Protein AF-A0A7X9IRK1-F1 (afdb_monomer)

Mean predicted aligned error: 5.25 Å

pLDDT: mean 92.17, std 10.32, range [41.84, 98.56]

Radius of gyration: 19.78 Å; Cα contacts (8 Å, |Δi|>4): 136; chains: 1; bounding box: 53×34×51 Å

Sequence (124 aa):
MENFDFDFSIKNLGKPIYFSPIKNINFIKDSEKIFYNINYDDVKKAISNDDEKSLIILEKAGPRENIFFDPEKTTAGIVTCGGLCPGLNNVIRSLVLQLLYQYGVKKIIGFRYGYRGIDISNKI

Solvent-accessible surface area (backbone atoms only — not comparable to full-atom values): 7946 Å² total; per-residue (Å²): 129,87,82,78,83,79,86,69,80,81,89,74,98,66,82,52,79,33,73,45,74,66,74,100,71,83,62,49,53,86,85,43,62,41,65,71,69,75,53,63,67,61,50,49,48,29,61,76,67,74,36,62,85,78,55,56,63,38,70,55,87,68,55,44,60,49,31,71,67,56,37,79,80,39,69,50,78,45,70,59,69,86,79,91,58,93,60,55,67,55,54,52,50,52,52,51,49,44,39,38,73,47,47,50,32,79,44,76,46,78,37,54,80,18,72,57,46,69,41,85,86,55,89,124

Structure (mmCIF, N/CA/C/O backbone):
data_AF-A0A7X9IRK1-F1
#
_entry.id   AF-A0A7X9IRK1-F1
#
loop_
_atom_site.group_PDB
_atom_site.id
_atom_site.type_symbol
_atom_site.label_atom_id
_atom_site.label_alt_id
_atom_site.label_comp_id
_atom_site.label_asym_id
_atom_site.label_entity_id
_atom_site.label_seq_id
_atom_site.pdbx_PDB_ins_code
_atom_site.Cartn_x
_atom_site.Cartn_y
_atom_site.Cartn_z
_atom_site.occupancy
_atom_site.B_iso_or_equiv
_atom_site.auth_seq_id
_atom_site.auth_comp_id
_atom_site.auth_asym_id
_atom_site.auth_atom_id
_atom_site.pdbx_PDB_model_num
ATOM 1 N N . MET A 1 1 ? 1.170 2.153 -36.727 1.00 45.00 1 MET A N 1
ATOM 2 C CA . MET A 1 1 ? 0.552 1.761 -35.445 1.00 45.00 1 MET A CA 1
ATOM 3 C C . MET A 1 1 ? 0.346 3.041 -34.670 1.00 45.00 1 MET A C 1
ATOM 5 O O . MET A 1 1 ? 1.292 3.811 -34.584 1.00 45.00 1 MET A O 1
ATOM 9 N N . GLU A 1 2 ? -0.880 3.329 -34.243 1.00 41.84 2 GLU A N 1
ATOM 10 C CA . GLU A 1 2 ? -1.160 4.500 -33.408 1.00 41.84 2 GLU A CA 1
ATOM 11 C C . GLU A 1 2 ? -0.313 4.408 -32.132 1.00 41.84 2 GLU A C 1
ATOM 13 O O . GLU A 1 2 ? -0.349 3.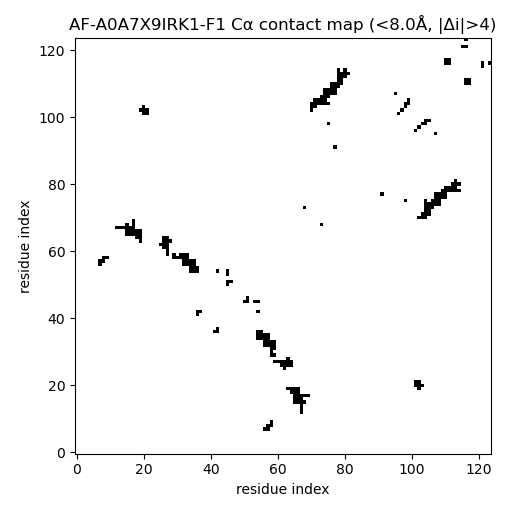394 -31.434 1.00 41.84 2 GLU A O 1
ATOM 18 N N . ASN A 1 3 ? 0.493 5.440 -31.871 1.00 46.75 3 ASN A N 1
ATOM 19 C CA . ASN A 1 3 ? 1.231 5.580 -30.621 1.00 46.75 3 ASN A CA 1
ATOM 20 C C . ASN A 1 3 ? 0.212 5.883 -29.521 1.00 46.75 3 ASN A C 1
ATOM 22 O O . ASN A 1 3 ? -0.148 7.039 -29.308 1.00 46.75 3 ASN A O 1
ATOM 26 N N . PHE A 1 4 ? -0.293 4.843 -28.860 1.00 57.50 4 PHE A N 1
ATOM 27 C CA . PHE A 1 4 ? -1.027 5.014 -27.614 1.00 57.50 4 PHE A CA 1
ATOM 28 C C . PHE A 1 4 ? -0.038 5.489 -26.551 1.00 57.50 4 PHE A C 1
ATOM 30 O O . PHE A 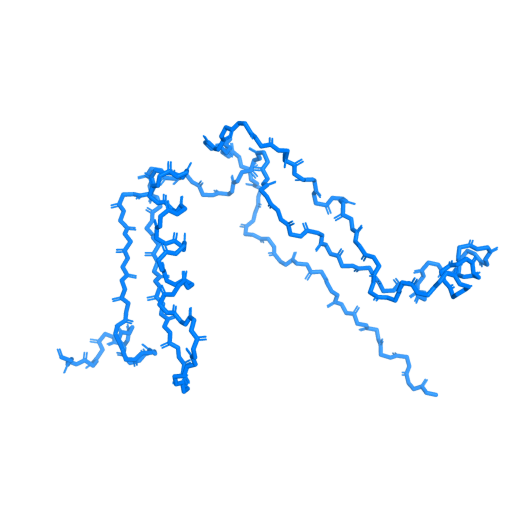1 4 ? 0.846 4.741 -26.134 1.00 57.50 4 PHE A O 1
ATOM 37 N N . ASP A 1 5 ? -0.172 6.751 -26.156 1.00 75.94 5 ASP A N 1
ATOM 38 C CA . ASP A 1 5 ? 0.564 7.325 -25.036 1.00 75.94 5 ASP A CA 1
ATOM 39 C C . ASP A 1 5 ? -0.098 6.827 -23.743 1.00 75.94 5 ASP A C 1
ATOM 41 O O . ASP A 1 5 ? -1.190 7.263 -23.369 1.00 75.94 5 ASP A O 1
ATOM 45 N N . PHE A 1 6 ? 0.491 5.802 -23.127 1.00 80.75 6 PHE A N 1
ATOM 46 C CA . PHE A 1 6 ? -0.050 5.195 -21.915 1.00 80.75 6 PHE A CA 1
ATOM 47 C C . PHE A 1 6 ? 0.444 5.954 -20.679 1.00 80.75 6 PHE A C 1
ATOM 49 O O . PHE A 1 6 ? 1.630 5.926 -20.355 1.00 80.75 6 PHE A O 1
ATOM 56 N N . ASP A 1 7 ? -0.480 6.576 -19.945 1.00 87.25 7 ASP A N 1
ATOM 57 C CA . ASP A 1 7 ? -0.189 7.184 -18.645 1.00 87.25 7 ASP A CA 1
ATOM 58 C C . ASP A 1 7 ? -0.287 6.140 -17.521 1.00 87.25 7 ASP A C 1
ATOM 60 O O . ASP A 1 7 ? -1.372 5.675 -17.164 1.00 87.25 7 ASP A O 1
ATOM 64 N N . PHE A 1 8 ? 0.865 5.784 -16.952 1.00 90.81 8 PHE A N 1
ATOM 65 C CA . PHE A 1 8 ? 0.984 4.886 -15.798 1.00 90.81 8 PHE A CA 1
ATOM 66 C C . PHE A 1 8 ? 1.229 5.633 -14.476 1.00 90.81 8 PHE A C 1
ATOM 68 O O . PHE A 1 8 ? 1.647 5.022 -13.489 1.00 90.81 8 PHE A O 1
ATOM 75 N N . SER A 1 9 ? 1.006 6.950 -14.432 1.00 90.75 9 SER A N 1
ATOM 76 C CA . SER A 1 9 ? 1.176 7.734 -13.210 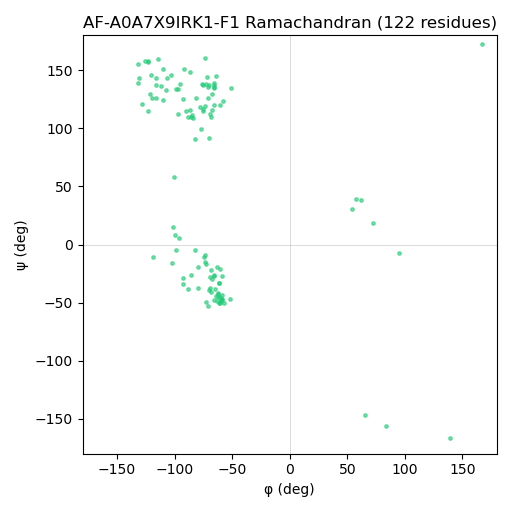1.00 90.75 9 SER A CA 1
ATOM 77 C C . SER A 1 9 ? 0.168 7.334 -12.124 1.00 90.75 9 SER A C 1
ATOM 79 O O . SER A 1 9 ? -1.021 7.114 -12.370 1.00 90.75 9 SER A O 1
ATOM 81 N N . ILE A 1 10 ? 0.647 7.237 -10.881 1.00 93.38 10 ILE A N 1
ATOM 82 C CA . ILE A 1 10 ? -0.192 6.923 -9.722 1.00 93.38 10 ILE A CA 1
ATOM 83 C C . ILE A 1 10 ? -0.661 8.228 -9.076 1.00 93.38 10 ILE A C 1
ATOM 85 O O . ILE A 1 10 ? 0.133 9.096 -8.709 1.00 93.38 10 ILE A O 1
ATOM 89 N N . LYS A 1 11 ? -1.981 8.370 -8.918 1.00 95.12 11 LYS A N 1
ATOM 90 C CA . LYS A 1 11 ? -2.575 9.518 -8.222 1.00 95.12 11 LYS A CA 1
ATOM 91 C C . LYS A 1 11 ? -2.307 9.430 -6.722 1.00 95.12 11 LYS A C 1
ATOM 93 O O . LYS A 1 11 ? -2.542 8.396 -6.103 1.00 95.12 11 LYS A O 1
ATOM 98 N N . ASN A 1 12 ? -1.912 10.555 -6.135 1.00 94.31 12 ASN A N 1
ATOM 99 C CA . ASN A 1 12 ? -1.679 10.697 -4.702 1.00 94.31 12 ASN A CA 1
ATOM 100 C C . ASN A 1 12 ? -2.753 11.579 -4.053 1.00 94.31 12 ASN A C 1
ATOM 102 O O . ASN A 1 12 ? -3.291 12.487 -4.684 1.00 94.31 12 ASN A O 1
ATOM 106 N N . LEU A 1 13 ? -3.043 11.333 -2.774 1.00 95.12 13 LEU A N 1
ATOM 107 C CA . LEU A 1 13 ? -4.040 12.092 -2.002 1.00 95.12 13 LEU A CA 1
ATOM 108 C C . LEU A 1 13 ? -3.499 13.419 -1.436 1.00 95.12 13 LEU A C 1
ATOM 110 O O . LEU A 1 13 ? -4.250 14.194 -0.850 1.00 95.12 13 LEU A O 1
ATOM 114 N N . GLY A 1 14 ? -2.202 13.681 -1.606 1.00 95.12 14 GLY A N 1
ATOM 115 C CA . GLY A 1 14 ? -1.508 14.866 -1.112 1.00 95.12 14 GLY A CA 1
ATOM 116 C C . GLY A 1 14 ? -0.132 14.515 -0.550 1.00 95.12 14 GLY A C 1
ATOM 117 O O . GLY A 1 14 ? 0.380 13.418 -0.768 1.00 95.12 14 GLY A O 1
ATOM 118 N N . LYS A 1 15 ? 0.478 15.456 0.177 1.00 95.56 15 LYS A N 1
ATOM 119 C CA . LYS A 1 15 ? 1.811 15.271 0.762 1.00 95.56 15 LYS A CA 1
ATOM 120 C C . LYS A 1 15 ? 1.757 14.271 1.932 1.00 95.56 15 LYS A C 1
ATOM 122 O O . LYS A 1 15 ? 0.989 14.510 2.865 1.00 95.56 15 LYS A O 1
ATOM 127 N N . PRO A 1 16 ? 2.571 13.200 1.938 1.00 96.62 16 PRO A N 1
ATOM 128 C CA . PRO A 1 16 ? 2.681 12.310 3.088 1.00 96.62 16 PRO A CA 1
ATOM 129 C C . PRO A 1 16 ? 3.480 12.996 4.203 1.00 96.62 16 PRO A C 1
ATOM 131 O O . PRO A 1 16 ? 4.630 13.383 3.997 1.00 96.62 16 PRO A O 1
ATOM 134 N N . ILE A 1 17 ? 2.861 13.187 5.369 1.00 97.44 17 ILE A N 1
ATOM 135 C CA . ILE A 1 17 ? 3.455 13.931 6.497 1.00 97.44 17 ILE A CA 1
ATOM 136 C C . ILE A 1 17 ? 3.631 13.089 7.763 1.00 97.44 17 ILE A C 1
ATOM 138 O O . ILE A 1 17 ? 4.283 13.542 8.700 1.00 97.44 17 ILE A O 1
ATOM 142 N N . TYR A 1 18 ? 3.049 11.891 7.813 1.00 97.88 18 TYR A N 1
ATOM 143 C CA . TYR A 1 18 ? 3.152 11.006 8.969 1.00 97.88 18 TYR A CA 1
ATOM 144 C C . TYR A 1 18 ? 4.252 9.982 8.732 1.00 97.88 18 TYR A C 1
ATOM 146 O O . TYR A 1 18 ? 4.300 9.370 7.669 1.00 97.88 18 TYR A O 1
ATOM 154 N N . PHE A 1 19 ? 5.112 9.757 9.721 1.00 97.12 19 PHE A N 1
ATOM 155 C CA . PHE A 1 19 ? 6.099 8.686 9.638 1.00 97.12 19 PHE A CA 1
ATOM 156 C C . PHE A 1 19 ? 5.406 7.323 9.742 1.00 97.12 19 PHE A C 1
ATOM 158 O O . PHE A 1 19 ? 4.503 7.126 10.558 1.00 97.12 19 PHE A O 1
ATOM 165 N N . SER A 1 20 ? 5.826 6.376 8.912 1.00 97.31 20 SER A N 1
ATOM 166 C CA . SER A 1 20 ? 5.293 5.021 8.910 1.00 97.31 20 SER A CA 1
ATOM 167 C C . SER A 1 20 ? 5.675 4.287 10.201 1.00 97.31 20 SER A C 1
ATOM 169 O O . SER A 1 20 ? 6.852 4.241 10.553 1.00 97.31 20 SER A O 1
ATOM 171 N N . PRO A 1 21 ? 4.722 3.663 10.915 1.00 96.38 21 PRO A N 1
ATOM 172 C CA . PRO A 1 21 ? 5.011 2.951 12.163 1.00 96.38 21 PRO A CA 1
ATOM 173 C C . PRO A 1 21 ? 5.736 1.609 11.956 1.00 96.38 21 PRO A C 1
ATOM 175 O O . PRO A 1 21 ? 6.170 0.995 12.935 1.00 96.38 21 PRO A O 1
ATOM 178 N N . ILE A 1 22 ? 5.870 1.141 10.709 1.00 95.19 22 ILE A N 1
ATOM 179 C CA . ILE A 1 22 ? 6.515 -0.137 10.389 1.00 95.19 22 ILE A CA 1
ATOM 180 C C . ILE A 1 22 ? 8.001 -0.081 10.750 1.00 95.19 22 ILE A C 1
ATOM 182 O O . ILE A 1 22 ? 8.705 0.871 10.420 1.00 95.19 22 ILE A O 1
ATOM 186 N N . LYS A 1 23 ? 8.497 -1.144 11.386 1.00 91.94 23 LYS A N 1
ATOM 187 C CA . LYS A 1 23 ? 9.903 -1.292 11.784 1.00 91.94 23 LYS A CA 1
ATOM 188 C C . LYS A 1 23 ? 10.572 -2.439 11.033 1.00 91.94 23 LYS A C 1
ATOM 190 O O . LYS A 1 23 ? 9.900 -3.357 10.571 1.00 91.94 23 LYS A O 1
ATOM 195 N N . ASN A 1 24 ? 11.905 -2.411 10.987 1.00 91.94 24 ASN A N 1
ATOM 196 C CA . ASN A 1 24 ? 12.748 -3.487 10.448 1.00 91.94 24 ASN A CA 1
ATOM 197 C C . ASN A 1 24 ? 12.433 -3.851 8.985 1.00 91.94 24 ASN A C 1
ATOM 199 O O . ASN A 1 24 ? 12.440 -5.025 8.618 1.00 91.94 24 ASN A O 1
ATOM 203 N N . ILE A 1 25 ? 12.146 -2.846 8.153 1.00 94.06 25 ILE A N 1
ATOM 204 C CA . ILE A 1 25 ? 11.870 -3.022 6.726 1.00 94.06 25 ILE A CA 1
ATOM 205 C C . ILE A 1 25 ? 12.669 -2.026 5.886 1.00 94.06 25 ILE A C 1
ATOM 207 O O . ILE A 1 25 ? 13.019 -0.945 6.355 1.00 94.06 25 ILE A O 1
ATOM 211 N N . ASN A 1 26 ? 12.911 -2.378 4.625 1.00 95.69 26 ASN A N 1
ATOM 212 C CA . ASN A 1 26 ? 13.457 -1.457 3.638 1.00 95.69 26 ASN A CA 1
ATOM 213 C C . ASN A 1 26 ? 12.314 -0.644 3.025 1.00 95.69 26 ASN A C 1
ATOM 215 O O . ASN A 1 26 ? 11.470 -1.193 2.311 1.00 95.69 26 ASN A O 1
ATOM 219 N N . PHE A 1 27 ? 12.284 0.654 3.318 1.00 97.19 27 PHE A N 1
ATOM 220 C CA . PHE A 1 27 ? 11.366 1.583 2.669 1.00 97.19 27 PHE A CA 1
ATOM 221 C C . PHE A 1 27 ? 11.780 1.832 1.221 1.00 97.19 27 PHE A C 1
ATOM 223 O O . PHE A 1 27 ? 12.966 1.890 0.902 1.00 97.19 27 PHE A O 1
ATOM 230 N N . ILE A 1 28 ? 10.778 1.982 0.361 1.00 96.88 28 ILE A N 1
ATOM 231 C CA . ILE A 1 28 ? 10.942 2.232 -1.071 1.00 96.88 28 ILE A CA 1
ATOM 232 C C . ILE A 1 28 ? 10.588 3.692 -1.354 1.00 96.88 28 ILE A C 1
ATOM 234 O O . ILE A 1 28 ? 9.676 4.239 -0.730 1.00 96.88 28 ILE A O 1
ATOM 238 N N . LYS A 1 29 ? 11.307 4.330 -2.279 1.00 95.12 29 LYS A N 1
ATOM 239 C CA . LYS A 1 29 ? 11.003 5.695 -2.747 1.00 95.12 29 LYS A CA 1
ATOM 240 C C . LYS A 1 29 ? 10.082 5.660 -3.965 1.00 95.12 29 LYS A C 1
ATOM 242 O O . LYS A 1 29 ? 10.201 4.761 -4.788 1.00 95.12 29 LYS A O 1
ATOM 247 N N . ASP A 1 30 ? 9.266 6.693 -4.158 1.00 91.69 30 ASP A N 1
ATOM 248 C CA . ASP A 1 30 ? 8.406 6.826 -5.354 1.00 91.69 30 ASP A CA 1
ATOM 249 C C . ASP A 1 30 ? 9.223 6.955 -6.657 1.00 91.69 30 ASP A C 1
ATOM 251 O O . ASP A 1 30 ? 8.740 6.691 -7.754 1.00 91.69 30 ASP A O 1
ATOM 255 N N . SER A 1 31 ? 10.503 7.329 -6.546 1.00 92.44 31 SER A N 1
ATOM 256 C CA . SER A 1 31 ? 11.448 7.335 -7.665 1.00 92.44 31 SER A CA 1
ATOM 257 C C . SER A 1 31 ? 11.914 5.936 -8.085 1.00 92.44 31 SER A C 1
ATOM 259 O O . SER A 1 31 ? 12.517 5.801 -9.147 1.00 92.44 31 SER A O 1
ATOM 261 N N . GLU A 1 32 ? 11.705 4.902 -7.263 1.00 96.19 32 GLU A N 1
ATOM 262 C CA . GLU A 1 32 ? 12.031 3.527 -7.639 1.00 96.19 32 GLU A CA 1
ATOM 263 C C . GLU A 1 32 ? 10.989 2.991 -8.618 1.00 96.19 32 GLU A C 1
ATOM 265 O O . GLU A 1 32 ? 9.811 2.823 -8.295 1.00 96.19 32 GLU A O 1
ATOM 270 N N . LYS A 1 33 ? 11.454 2.682 -9.825 1.00 93.69 33 LYS A N 1
ATOM 271 C CA . LYS A 1 33 ? 10.626 2.191 -10.920 1.00 93.69 33 LYS A CA 1
ATOM 272 C C . LYS A 1 33 ? 11.138 0.847 -11.420 1.00 93.69 33 LYS A C 1
ATOM 274 O O . LYS A 1 33 ? 12.306 0.507 -11.237 1.00 93.69 33 LYS A O 1
ATOM 279 N N . ILE A 1 34 ? 10.250 0.090 -12.047 1.00 94.81 34 ILE A N 1
ATOM 280 C CA . ILE A 1 34 ? 10.552 -1.178 -12.712 1.00 94.81 34 ILE A CA 1
ATOM 281 C C . ILE A 1 34 ? 10.178 -1.085 -14.188 1.00 94.81 34 ILE A C 1
ATOM 283 O O . ILE A 1 34 ? 9.205 -0.423 -14.543 1.00 94.81 34 ILE A O 1
ATOM 287 N N . PHE A 1 35 ? 10.938 -1.757 -15.048 1.00 93.69 35 PHE A N 1
ATOM 288 C CA . PHE A 1 35 ? 10.588 -1.872 -16.461 1.00 93.69 35 PHE A CA 1
ATOM 289 C C . PHE A 1 35 ? 9.447 -2.871 -16.648 1.00 93.69 35 PHE A C 1
ATOM 291 O O . PHE A 1 35 ? 9.460 -3.952 -16.059 1.00 93.69 35 PHE A O 1
ATOM 298 N N . TYR A 1 36 ? 8.481 -2.519 -17.494 1.00 91.94 36 TY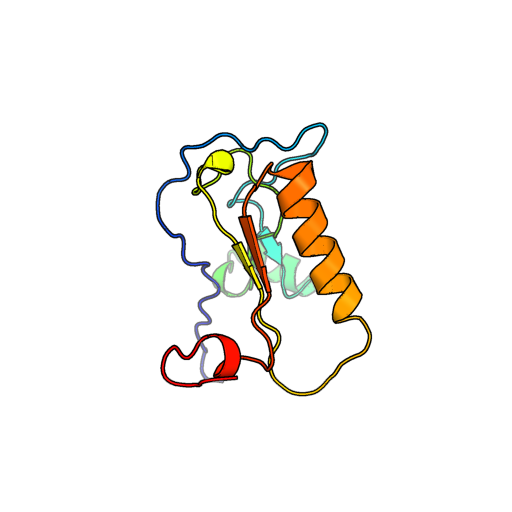R A N 1
ATOM 299 C CA . TYR A 1 36 ? 7.441 -3.444 -17.934 1.00 91.94 36 TYR A CA 1
ATOM 300 C C . TYR A 1 36 ? 8.004 -4.481 -18.918 1.00 91.94 36 TYR A C 1
ATOM 302 O O . TYR A 1 36 ? 7.820 -5.681 -18.724 1.00 91.94 36 TYR A O 1
ATOM 310 N N . ASN A 1 37 ? 8.737 -4.028 -19.944 1.00 90.69 37 ASN A N 1
ATOM 311 C CA . ASN A 1 37 ? 9.504 -4.916 -20.817 1.00 90.69 37 ASN A CA 1
ATOM 312 C C . ASN A 1 37 ? 10.913 -5.101 -20.241 1.00 90.69 37 ASN A C 1
ATOM 314 O O . ASN A 1 37 ? 11.689 -4.153 -20.179 1.00 90.69 37 ASN A O 1
ATOM 318 N N . ILE A 1 38 ? 11.236 -6.327 -19.833 1.00 93.06 38 ILE A N 1
ATOM 319 C CA . ILE A 1 38 ? 12.537 -6.689 -19.255 1.00 93.06 38 ILE A CA 1
ATOM 320 C C . ILE A 1 38 ? 13.483 -7.349 -20.268 1.00 93.06 38 ILE A C 1
ATOM 322 O O . ILE A 1 38 ? 14.534 -7.861 -19.879 1.00 93.06 38 ILE A O 1
ATOM 326 N N . ASN A 1 39 ? 13.122 -7.378 -21.557 1.00 95.75 39 ASN A N 1
ATOM 327 C CA . ASN A 1 39 ? 14.010 -7.877 -22.598 1.00 95.75 39 ASN A CA 1
ATOM 328 C C . ASN A 1 39 ? 15.290 -7.029 -22.636 1.00 95.75 39 ASN A C 1
ATOM 330 O O . ASN A 1 39 ? 15.250 -5.819 -22.857 1.00 95.75 39 ASN A O 1
ATOM 334 N N . TYR A 1 40 ? 16.428 -7.686 -22.415 1.00 93.75 40 TYR A N 1
ATOM 335 C CA . TYR A 1 40 ? 17.720 -7.021 -22.297 1.00 93.75 40 TYR A CA 1
ATOM 336 C C . TYR A 1 40 ? 18.087 -6.214 -23.548 1.00 93.75 40 TYR A C 1
ATOM 338 O O . TYR A 1 40 ? 18.552 -5.083 -23.422 1.00 93.75 40 TYR A O 1
ATOM 346 N N . ASP A 1 41 ? 17.865 -6.769 -24.741 1.00 94.56 41 ASP A N 1
ATOM 347 C CA . ASP A 1 41 ? 18.247 -6.117 -25.993 1.00 94.56 41 ASP A CA 1
ATOM 348 C C . ASP A 1 41 ? 17.374 -4.897 -26.279 1.00 94.56 41 ASP A C 1
ATOM 350 O O . ASP A 1 41 ? 17.893 -3.875 -26.725 1.00 94.56 41 ASP A O 1
ATOM 354 N N . ASP A 1 42 ? 16.074 -4.971 -25.994 1.00 91.44 42 ASP A N 1
ATOM 355 C CA . ASP A 1 42 ? 15.152 -3.846 -26.182 1.00 91.44 42 ASP A CA 1
ATOM 356 C C . ASP A 1 42 ? 15.485 -2.695 -25.230 1.00 91.44 42 ASP A C 1
ATOM 358 O O . ASP A 1 42 ? 15.645 -1.553 -25.665 1.00 91.44 42 ASP A O 1
ATOM 362 N N . VAL A 1 43 ? 15.679 -3.003 -23.942 1.00 93.31 43 VAL A N 1
ATOM 363 C CA . VAL A 1 43 ? 16.054 -2.004 -22.933 1.00 93.31 43 VAL A CA 1
ATOM 364 C C . VAL A 1 43 ? 17.405 -1.380 -23.273 1.00 93.31 43 VAL A C 1
ATOM 366 O O . VAL A 1 43 ? 17.556 -0.159 -23.248 1.00 93.31 43 VAL A O 1
ATOM 369 N N . LYS A 1 44 ? 18.390 -2.199 -23.655 1.00 94.50 44 LYS A N 1
ATOM 370 C CA . LYS A 1 44 ? 19.715 -1.716 -24.044 1.00 94.50 44 LYS A CA 1
ATOM 371 C C . LYS A 1 44 ? 19.655 -0.812 -25.271 1.00 94.50 44 LYS A C 1
ATOM 373 O O . LYS A 1 44 ? 20.339 0.209 -25.281 1.00 94.50 44 LYS A O 1
ATOM 378 N N . LYS A 1 45 ? 18.863 -1.162 -26.291 1.00 94.12 45 LYS A N 1
ATOM 379 C CA . LYS A 1 45 ? 18.682 -0.339 -27.499 1.00 94.12 45 LYS A CA 1
ATOM 380 C C . LYS A 1 45 ? 18.047 1.005 -27.163 1.00 94.12 45 LYS A C 1
ATOM 382 O O . LYS A 1 45 ? 18.585 2.021 -27.581 1.00 94.12 45 LYS A O 1
ATOM 387 N N . ALA A 1 46 ? 16.965 1.013 -26.388 1.00 92.19 46 ALA A N 1
ATOM 388 C CA . ALA A 1 46 ? 16.285 2.241 -25.983 1.00 92.19 46 ALA A CA 1
ATOM 389 C C . ALA A 1 46 ? 17.218 3.193 -25.221 1.00 92.19 46 ALA A C 1
ATOM 391 O O . ALA A 1 46 ? 17.330 4.359 -25.580 1.00 92.19 46 ALA A O 1
ATOM 392 N N . ILE A 1 47 ? 17.968 2.673 -24.241 1.00 92.31 47 ILE A N 1
ATOM 393 C CA . ILE A 1 47 ? 18.949 3.462 -23.479 1.00 92.31 47 ILE A CA 1
ATOM 394 C C . ILE A 1 47 ? 20.075 3.964 -24.391 1.00 92.31 47 ILE A C 1
ATOM 396 O O . ILE A 1 47 ? 20.465 5.123 -24.313 1.00 92.31 47 ILE A O 1
ATOM 400 N N . SER A 1 48 ? 20.598 3.106 -25.275 1.00 94.62 48 SER A N 1
ATOM 401 C CA . SER A 1 48 ? 21.694 3.481 -26.186 1.00 94.62 48 SER A CA 1
ATOM 402 C C . SER A 1 48 ? 21.277 4.544 -27.205 1.00 94.62 48 SER A C 1
ATOM 404 O O . SER A 1 48 ? 22.126 5.294 -27.678 1.00 94.62 48 SER A O 1
ATOM 406 N N . ASN A 1 49 ? 19.987 4.600 -27.539 1.00 94.12 49 ASN A N 1
ATOM 407 C CA . ASN A 1 49 ? 19.416 5.541 -28.496 1.00 94.12 49 ASN A CA 1
ATOM 408 C C . ASN A 1 49 ? 18.805 6.792 -27.834 1.00 94.12 49 ASN A C 1
ATOM 410 O O . ASN A 1 49 ? 18.193 7.581 -28.548 1.00 94.12 49 ASN A O 1
ATOM 414 N N . ASP A 1 50 ? 18.941 6.967 -26.511 1.00 90.88 50 ASP A N 1
ATOM 415 C CA . ASP A 1 50 ? 18.291 8.042 -25.733 1.00 90.88 50 ASP A CA 1
ATOM 416 C C . ASP A 1 50 ? 16.758 8.101 -25.929 1.00 90.88 50 ASP A C 1
ATOM 418 O O . ASP A 1 50 ? 16.115 9.149 -25.877 1.00 90.88 50 ASP A O 1
ATOM 422 N N . ASP A 1 51 ? 16.149 6.940 -26.179 1.00 88.94 51 ASP A N 1
ATOM 423 C CA . ASP A 1 51 ? 14.718 6.790 -26.433 1.00 88.94 51 ASP A CA 1
ATOM 424 C C . ASP A 1 51 ? 13.997 6.298 -25.173 1.00 88.94 51 ASP A C 1
ATOM 426 O O . ASP A 1 51 ? 13.359 5.242 -25.153 1.00 88.94 51 ASP A O 1
ATOM 430 N N . GLU A 1 52 ? 14.107 7.059 -24.081 1.00 82.81 52 GLU A N 1
ATOM 431 C CA . GLU A 1 52 ? 13.444 6.725 -22.813 1.00 82.81 52 GLU A CA 1
ATOM 432 C C . GLU A 1 52 ? 11.919 6.627 -22.954 1.00 82.81 52 GLU A C 1
ATOM 434 O O . GLU A 1 52 ? 11.276 5.881 -22.220 1.00 82.81 52 GLU A O 1
ATOM 439 N N . LYS A 1 53 ? 11.326 7.338 -23.920 1.00 83.38 53 LYS A N 1
ATOM 440 C CA . LYS A 1 53 ? 9.877 7.314 -24.169 1.00 83.38 53 LYS A CA 1
ATOM 441 C C . LYS A 1 53 ? 9.384 5.950 -24.644 1.00 83.38 53 LYS A C 1
ATOM 443 O O . LYS A 1 53 ? 8.226 5.615 -24.415 1.00 83.38 53 LYS A O 1
ATOM 448 N N . SER A 1 54 ? 10.249 5.159 -25.277 1.00 84.81 54 SER A N 1
ATOM 449 C CA . SER A 1 54 ? 9.938 3.775 -25.644 1.00 84.81 54 SER A CA 1
ATOM 450 C C . SER A 1 54 ? 9.911 2.819 -24.440 1.00 84.81 54 SER A C 1
ATOM 452 O O . SER A 1 54 ? 9.356 1.720 -24.533 1.00 84.81 54 SER A O 1
ATOM 454 N N . LEU A 1 55 ? 10.480 3.221 -23.295 1.00 88.62 55 LEU A N 1
ATOM 455 C CA . LEU A 1 55 ? 10.532 2.410 -22.083 1.00 88.62 55 LEU A CA 1
ATOM 456 C C . LEU A 1 55 ? 9.285 2.634 -21.229 1.00 88.62 55 LEU A C 1
ATOM 458 O O . LEU A 1 55 ? 9.125 3.650 -20.556 1.00 88.62 55 LEU A O 1
ATOM 462 N N . ILE A 1 56 ? 8.430 1.616 -21.168 1.00 90.75 56 ILE A N 1
ATOM 463 C CA . ILE A 1 56 ? 7.334 1.592 -20.200 1.00 90.75 56 ILE A CA 1
ATOM 464 C C . ILE A 1 56 ? 7.909 1.263 -18.817 1.00 90.75 56 ILE A C 1
ATOM 466 O O . ILE A 1 56 ? 8.406 0.156 -18.579 1.00 90.75 56 ILE A O 1
ATOM 470 N N . ILE A 1 57 ? 7.810 2.226 -17.902 1.00 90.88 57 ILE A N 1
ATOM 471 C CA . ILE A 1 57 ? 8.246 2.119 -16.506 1.00 90.88 57 ILE A CA 1
ATOM 472 C C . ILE A 1 57 ? 7.054 2.239 -15.557 1.00 90.88 57 ILE A C 1
ATOM 474 O O . ILE A 1 57 ? 6.193 3.098 -15.726 1.00 90.88 57 ILE A O 1
ATOM 478 N N . LEU A 1 58 ? 7.023 1.388 -14.536 1.00 94.06 58 LEU A N 1
ATOM 479 C CA . LEU A 1 58 ? 5.967 1.337 -13.527 1.00 94.06 58 LEU A CA 1
ATOM 480 C C . LEU A 1 58 ? 6.547 1.685 -12.157 1.00 94.06 58 LEU A C 1
ATOM 482 O O . LEU A 1 58 ? 7.673 1.298 -11.839 1.00 94.06 58 LEU A O 1
ATOM 486 N N . GLU A 1 59 ? 5.785 2.397 -11.331 1.00 95.75 59 GLU A N 1
ATOM 487 C CA . GLU A 1 59 ? 6.190 2.665 -9.950 1.00 95.75 59 GLU A CA 1
ATOM 488 C C . GLU A 1 59 ? 6.236 1.361 -9.139 1.00 95.75 59 GLU A C 1
ATOM 490 O O . GLU A 1 59 ? 5.325 0.528 -9.191 1.00 95.75 59 GLU A O 1
ATOM 495 N N . LYS A 1 60 ? 7.307 1.172 -8.363 1.00 96.69 60 LYS A N 1
ATOM 496 C CA . LYS A 1 60 ? 7.480 -0.015 -7.528 1.00 96.69 60 LYS A CA 1
ATOM 497 C C . LYS A 1 60 ? 6.636 0.084 -6.254 1.00 96.69 60 LYS A C 1
ATOM 499 O O . LYS A 1 60 ? 6.863 0.941 -5.394 1.00 96.69 60 LYS A O 1
ATOM 504 N N . ALA A 1 61 ? 5.704 -0.850 -6.079 1.00 95.94 61 ALA A N 1
ATOM 505 C CA . ALA A 1 61 ? 4.933 -0.972 -4.844 1.00 95.94 61 ALA A CA 1
ATOM 506 C C . ALA A 1 61 ? 5.833 -1.328 -3.646 1.00 95.94 61 ALA A C 1
ATOM 508 O O . ALA A 1 61 ? 6.797 -2.084 -3.769 1.00 95.94 61 ALA A O 1
ATOM 509 N N . GLY A 1 62 ? 5.508 -0.797 -2.467 1.00 96.06 62 GLY A N 1
ATOM 510 C CA . GLY A 1 62 ? 6.254 -1.076 -1.244 1.00 96.06 62 GLY A CA 1
ATOM 511 C C . GLY A 1 62 ? 5.907 -0.137 -0.093 1.00 96.06 62 GLY A C 1
ATOM 512 O O . GLY A 1 62 ? 5.191 0.843 -0.295 1.00 96.06 62 GLY A O 1
ATOM 513 N N . PRO A 1 63 ? 6.415 -0.406 1.120 1.00 97.12 63 PRO A N 1
ATOM 514 C CA . PRO A 1 63 ? 6.230 0.498 2.244 1.00 97.12 63 PRO A CA 1
ATOM 515 C C . PRO A 1 63 ? 6.962 1.818 1.969 1.00 97.12 63 PRO A C 1
ATOM 517 O O . PRO A 1 63 ? 8.089 1.823 1.468 1.00 97.12 63 PRO A O 1
ATOM 520 N N . ARG A 1 64 ? 6.330 2.936 2.322 1.00 97.19 64 ARG A N 1
ATOM 521 C CA . ARG A 1 64 ? 6.934 4.273 2.287 1.00 97.19 64 ARG A CA 1
ATOM 522 C C . ARG A 1 64 ? 7.305 4.702 3.698 1.00 97.19 64 ARG A C 1
ATOM 524 O O . ARG A 1 64 ? 6.605 4.348 4.646 1.00 97.19 64 ARG A O 1
ATOM 531 N N . GLU A 1 65 ? 8.397 5.450 3.819 1.00 96.94 65 GLU A N 1
ATOM 532 C CA . GLU A 1 65 ? 8.846 6.009 5.101 1.00 96.94 65 GLU A CA 1
ATOM 533 C C . GLU A 1 65 ? 7.838 7.033 5.634 1.00 96.94 65 GLU A C 1
ATOM 535 O O . GLU A 1 65 ? 7.539 7.052 6.824 1.00 96.94 65 GLU A O 1
ATOM 540 N N . ASN A 1 66 ? 7.259 7.834 4.737 1.00 97.25 66 ASN A N 1
ATOM 541 C CA . ASN A 1 66 ? 6.197 8.779 5.051 1.00 97.25 66 ASN A CA 1
ATOM 542 C C . ASN A 1 66 ? 4.890 8.321 4.396 1.00 97.25 66 ASN A C 1
ATOM 544 O O . ASN A 1 66 ? 4.872 7.927 3.231 1.00 97.25 66 ASN A O 1
ATOM 548 N N . ILE A 1 67 ? 3.790 8.400 5.139 1.00 97.56 67 ILE A N 1
ATOM 549 C CA . ILE A 1 67 ? 2.439 8.029 4.724 1.00 97.56 67 ILE A CA 1
ATOM 550 C C . ILE A 1 67 ? 1.478 9.214 4.871 1.00 97.56 67 ILE A C 1
ATOM 552 O O . ILE A 1 67 ? 1.721 10.174 5.606 1.00 97.56 67 ILE A O 1
ATOM 556 N N . PHE A 1 68 ? 0.376 9.158 4.125 1.00 97.88 68 PHE A N 1
ATOM 557 C CA . PHE A 1 68 ? -0.616 10.232 4.086 1.00 97.88 68 PHE A CA 1
ATOM 558 C C . PHE A 1 68 ? -1.572 10.221 5.282 1.00 97.88 68 PHE A C 1
ATOM 560 O O . PHE A 1 68 ? -1.943 11.278 5.783 1.00 97.88 68 PHE A O 1
ATOM 567 N N . PHE A 1 69 ? -1.969 9.038 5.745 1.00 97.75 69 PHE A N 1
ATOM 568 C CA . PHE A 1 69 ? -2.938 8.904 6.824 1.00 97.75 69 PHE A CA 1
ATOM 569 C C . PHE A 1 69 ? -2.255 8.736 8.180 1.00 97.75 69 PHE A C 1
ATOM 571 O O . PHE A 1 69 ? -1.308 7.964 8.303 1.00 97.75 69 PHE A O 1
ATOM 578 N N . ASP A 1 70 ? -2.795 9.411 9.196 1.00 97.25 70 ASP A N 1
ATOM 579 C CA . ASP A 1 70 ? -2.493 9.155 10.606 1.00 97.25 70 ASP A CA 1
ATOM 580 C C . ASP A 1 70 ? -3.080 7.788 11.002 1.00 97.25 70 ASP A C 1
ATOM 582 O O . ASP A 1 70 ? -4.314 7.647 11.034 1.00 97.25 70 ASP A O 1
ATOM 586 N N . PRO A 1 71 ? -2.256 6.765 11.293 1.00 95.75 71 PRO A N 1
ATOM 587 C CA . PRO A 1 71 ? -2.769 5.421 11.523 1.00 95.75 71 PRO A CA 1
ATOM 588 C C . PRO A 1 71 ? -3.731 5.321 12.712 1.00 95.75 71 PRO A C 1
ATOM 590 O O . PRO A 1 71 ? -4.705 4.571 12.645 1.00 95.75 71 PRO A O 1
ATOM 593 N N . GLU A 1 72 ? -3.532 6.123 13.765 1.00 93.25 72 GLU A N 1
ATOM 594 C CA . GLU A 1 72 ? -4.379 6.082 14.963 1.00 93.25 72 GLU A CA 1
ATOM 595 C C . GLU A 1 72 ? -5.797 6.602 14.712 1.00 93.25 72 GLU A C 1
ATOM 597 O O . GLU A 1 72 ? -6.742 6.187 15.388 1.00 93.25 72 GLU A O 1
ATOM 602 N N . LYS A 1 73 ? -5.947 7.505 13.736 1.00 96.81 73 LYS A N 1
ATOM 603 C CA . LYS A 1 73 ? -7.227 8.117 13.344 1.00 96.81 73 LYS A CA 1
ATOM 604 C C . LYS A 1 73 ? -7.847 7.459 12.115 1.00 96.81 73 LYS A C 1
ATOM 606 O O . LYS A 1 73 ? -8.961 7.804 11.722 1.00 96.81 73 LYS A O 1
ATOM 611 N N . THR A 1 74 ? -7.140 6.519 11.499 1.00 97.94 74 THR A N 1
ATOM 612 C CA . THR A 1 74 ? -7.596 5.853 10.282 1.00 97.94 74 THR A CA 1
ATOM 613 C C . THR A 1 74 ? -8.672 4.821 10.600 1.00 97.94 74 THR A C 1
ATOM 615 O O . THR A 1 74 ? -8.578 4.057 11.559 1.00 97.94 74 THR A O 1
ATOM 618 N N . THR A 1 75 ? -9.705 4.773 9.759 1.00 98.38 75 THR A N 1
ATOM 619 C CA . THR A 1 75 ? -10.638 3.645 9.680 1.00 98.38 75 THR A CA 1
ATOM 620 C C . THR A 1 75 ? -10.512 3.020 8.300 1.00 98.38 75 THR A C 1
ATOM 622 O O . THR A 1 75 ? -10.661 3.717 7.300 1.00 98.38 75 THR A O 1
ATOM 625 N N . ALA A 1 76 ? -10.258 1.715 8.240 1.00 98.31 76 ALA A N 1
ATOM 626 C CA . ALA A 1 76 ? -10.169 0.987 6.978 1.00 98.31 76 ALA A CA 1
ATOM 627 C C . ALA A 1 76 ? -11.480 0.251 6.681 1.00 98.31 76 ALA A C 1
ATOM 629 O O . ALA A 1 76 ? -12.028 -0.424 7.549 1.00 98.31 76 ALA A O 1
ATOM 630 N N . GLY A 1 77 ? -11.973 0.359 5.450 1.00 97.94 77 GLY A N 1
ATOM 631 C CA . GLY A 1 77 ? -13.105 -0.417 4.947 1.00 97.94 77 GLY A CA 1
ATOM 632 C C . GLY A 1 77 ? -12.633 -1.470 3.948 1.00 97.94 77 GLY A C 1
ATOM 633 O O . GLY A 1 77 ? -11.854 -1.153 3.054 1.00 97.94 77 GLY A O 1
ATOM 634 N N . ILE A 1 78 ? -13.102 -2.709 4.082 1.00 98.12 78 ILE A N 1
ATOM 635 C CA . ILE A 1 78 ? -12.791 -3.816 3.173 1.00 98.12 78 ILE A CA 1
ATOM 636 C C . ILE A 1 78 ? -14.097 -4.320 2.569 1.00 98.12 78 ILE A C 1
ATOM 638 O O . ILE A 1 78 ? -15.028 -4.679 3.288 1.00 98.12 78 ILE A O 1
ATOM 642 N N . VAL A 1 79 ? -14.153 -4.369 1.242 1.00 97.19 79 VAL A N 1
ATOM 643 C CA . VAL A 1 79 ? -15.267 -4.928 0.475 1.00 97.19 79 VAL A CA 1
ATOM 644 C C . VAL A 1 79 ? -14.712 -5.887 -0.569 1.00 97.19 79 VAL A C 1
ATOM 646 O O . VAL A 1 79 ? -13.646 -5.654 -1.134 1.00 97.19 79 VAL A O 1
ATOM 649 N N . THR A 1 80 ? -15.427 -6.980 -0.816 1.00 96.81 80 THR A N 1
ATOM 650 C CA . THR A 1 80 ? -15.095 -7.935 -1.878 1.00 96.81 80 THR A CA 1
ATOM 651 C C . THR A 1 80 ? -16.270 -8.031 -2.837 1.00 96.81 80 THR A C 1
ATOM 653 O O . THR A 1 80 ? -17.415 -8.164 -2.406 1.00 96.81 80 THR A O 1
ATOM 656 N N . CYS A 1 81 ? -15.996 -7.897 -4.133 1.00 94.94 81 CYS A N 1
ATOM 657 C CA . CYS A 1 81 ? -17.008 -7.790 -5.182 1.00 94.94 81 CYS A CA 1
ATOM 658 C C . CYS A 1 81 ? -16.780 -8.851 -6.263 1.00 94.94 81 CYS A C 1
ATOM 660 O O . CYS A 1 81 ? -15.660 -9.321 -6.452 1.00 94.94 81 CYS A O 1
ATOM 662 N N . GLY A 1 82 ? -17.839 -9.172 -7.007 1.00 93.81 82 GLY A N 1
ATOM 663 C CA . GLY A 1 82 ? -17.791 -10.155 -8.087 1.00 93.81 82 GLY A CA 1
ATOM 664 C C . GLY A 1 82 ? -17.954 -11.596 -7.600 1.00 93.81 82 GLY A C 1
ATOM 665 O O . GLY A 1 82 ? -18.566 -11.851 -6.562 1.00 93.81 82 GLY A O 1
ATOM 666 N N . GLY A 1 83 ? -17.451 -12.540 -8.397 1.00 92.75 83 GLY A N 1
ATOM 667 C CA . GLY A 1 83 ? -17.476 -13.966 -8.075 1.00 92.75 83 GLY A CA 1
ATOM 668 C C . GLY A 1 83 ? -16.474 -14.345 -6.982 1.00 92.75 83 GLY A C 1
ATOM 669 O O . GLY A 1 83 ? -15.501 -13.638 -6.726 1.00 92.75 83 GLY A O 1
ATOM 670 N N . LEU A 1 84 ? -16.700 -15.493 -6.346 1.00 93.00 84 LEU A N 1
ATOM 671 C CA . LEU A 1 84 ? -15.755 -16.047 -5.381 1.00 93.00 84 LEU A CA 1
ATOM 672 C C . LEU A 1 84 ? -14.522 -16.600 -6.101 1.00 93.00 84 LEU A C 1
ATOM 674 O O . LEU A 1 84 ? -14.635 -17.282 -7.116 1.00 93.00 84 LEU A O 1
ATOM 678 N N . CYS A 1 85 ? -13.348 -16.337 -5.535 1.00 95.00 85 CYS A N 1
ATOM 679 C CA . CYS A 1 85 ? -12.070 -16.839 -6.022 1.00 95.00 85 CYS A CA 1
ATOM 680 C C . CYS A 1 85 ? -11.275 -17.438 -4.847 1.00 95.00 85 CYS A C 1
ATOM 682 O O . CYS A 1 85 ? -11.284 -16.854 -3.751 1.00 95.00 85 CYS A O 1
ATOM 684 N N . PRO A 1 86 ? -10.588 -18.584 -5.026 1.00 96.81 86 PRO A N 1
ATOM 685 C CA . PRO A 1 86 ? -9.661 -19.101 -4.026 1.00 96.81 86 PRO A CA 1
ATOM 686 C C . PRO A 1 86 ? -8.650 -18.034 -3.582 1.00 96.81 86 PRO A C 1
ATOM 688 O O . PRO A 1 86 ? -8.080 -17.318 -4.397 1.00 96.81 86 PRO A O 1
ATOM 691 N N . GLY A 1 87 ? -8.427 -17.920 -2.270 1.00 95.88 87 GLY A N 1
ATOM 692 C CA . GLY A 1 87 ? -7.491 -16.946 -1.693 1.00 95.88 87 GLY A CA 1
ATOM 693 C C . GLY A 1 87 ? -8.118 -15.628 -1.227 1.00 95.88 87 GLY A C 1
ATOM 694 O O . GLY A 1 87 ? -7.447 -14.879 -0.519 1.00 95.88 87 GLY A O 1
ATOM 695 N N . LEU A 1 88 ? -9.404 -15.373 -1.501 1.00 96.44 88 LEU A N 1
ATOM 696 C CA . LEU A 1 88 ? -10.092 -14.152 -1.050 1.00 96.44 88 LEU A CA 1
ATOM 697 C C . LEU A 1 88 ? -9.945 -13.909 0.463 1.00 96.44 88 LEU A C 1
ATOM 699 O O . LEU A 1 88 ? -9.570 -12.823 0.900 1.00 96.44 88 LEU A O 1
ATOM 703 N N . ASN A 1 89 ? -10.157 -14.949 1.270 1.00 96.69 89 ASN A N 1
AT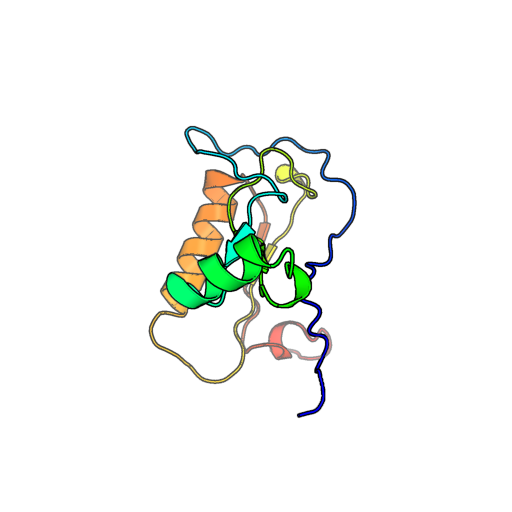OM 704 C CA . ASN A 1 89 ? -10.020 -14.860 2.726 1.00 96.69 89 ASN A CA 1
ATOM 705 C C . ASN A 1 89 ? -8.571 -14.641 3.176 1.00 96.69 89 ASN A C 1
ATOM 707 O O . ASN A 1 89 ? -8.345 -13.984 4.190 1.00 96.69 89 ASN A O 1
ATOM 711 N N . ASN A 1 90 ? -7.589 -15.137 2.419 1.00 98.31 90 ASN A N 1
ATOM 712 C CA . ASN A 1 90 ? -6.180 -14.875 2.709 1.00 98.31 90 ASN A CA 1
ATOM 713 C C . ASN A 1 90 ? -5.852 -13.399 2.464 1.00 98.31 90 ASN A C 1
ATOM 715 O O . ASN A 1 90 ? -5.175 -12.794 3.290 1.00 98.31 90 ASN A O 1
ATOM 719 N N . VAL A 1 91 ? -6.386 -12.802 1.391 1.00 97.69 91 VAL A N 1
ATOM 720 C CA . VAL A 1 91 ? -6.245 -11.362 1.121 1.00 97.69 91 VAL A CA 1
ATOM 721 C C . VAL A 1 91 ? -6.869 -10.540 2.249 1.00 97.69 91 VAL A C 1
ATOM 723 O O . VAL A 1 91 ? -6.190 -9.688 2.818 1.00 97.69 91 VAL A O 1
ATOM 726 N N . ILE A 1 92 ? -8.118 -10.835 2.635 1.00 98.19 92 ILE A N 1
ATOM 727 C CA . ILE A 1 92 ? -8.797 -10.137 3.743 1.00 98.19 92 ILE A CA 1
ATOM 728 C C . ILE A 1 92 ? -7.973 -10.253 5.030 1.00 98.19 92 ILE A C 1
ATOM 730 O O . ILE A 1 92 ? -7.681 -9.244 5.669 1.00 98.19 92 ILE A O 1
ATOM 734 N N . ARG A 1 93 ? -7.561 -11.472 5.400 1.00 98.38 93 ARG A N 1
ATOM 735 C CA . ARG A 1 93 ? -6.785 -11.719 6.619 1.00 98.38 93 ARG A CA 1
ATOM 736 C C . ARG A 1 93 ? -5.469 -10.940 6.610 1.00 98.38 93 ARG A C 1
ATOM 738 O O . ARG A 1 93 ? -5.160 -10.285 7.599 1.00 98.38 93 ARG A O 1
ATOM 745 N N . SER A 1 94 ? -4.705 -10.988 5.521 1.00 98.38 94 SER A N 1
ATOM 746 C CA . SER A 1 94 ? -3.424 -10.278 5.422 1.00 98.38 94 SER A CA 1
ATOM 747 C C . SER A 1 94 ? -3.596 -8.762 5.524 1.00 98.38 94 SER A C 1
ATOM 749 O O . SER A 1 94 ? -2.842 -8.127 6.257 1.00 98.38 94 SER A O 1
ATOM 751 N N . LEU A 1 95 ? -4.621 -8.189 4.880 1.00 98.25 95 LEU A N 1
ATOM 752 C CA . LEU A 1 95 ? -4.942 -6.763 5.007 1.00 98.25 95 LEU A CA 1
ATOM 753 C C . LEU A 1 95 ? -5.275 -6.388 6.454 1.00 98.25 95 LEU A C 1
ATOM 755 O O . LEU A 1 95 ? -4.698 -5.443 6.988 1.00 98.25 95 LEU A O 1
ATOM 759 N N . VAL A 1 96 ? -6.163 -7.146 7.106 1.00 98.56 96 VAL A N 1
ATOM 760 C CA . VAL A 1 96 ? -6.579 -6.883 8.493 1.00 98.56 96 VAL A CA 1
ATOM 761 C C . VAL A 1 96 ? -5.385 -6.927 9.444 1.00 98.56 96 VAL A C 1
ATOM 763 O O . VAL A 1 96 ? -5.213 -6.015 10.249 1.00 98.56 96 VAL A O 1
ATOM 766 N N . LEU A 1 97 ? -4.536 -7.952 9.345 1.00 98.25 97 LEU A N 1
ATOM 767 C CA . LEU A 1 97 ? -3.389 -8.105 10.244 1.00 98.25 97 LEU A CA 1
ATOM 768 C C . LEU A 1 97 ? -2.311 -7.049 9.996 1.00 98.25 97 LEU A C 1
ATOM 770 O O . LEU A 1 97 ? -1.726 -6.560 10.957 1.00 98.25 97 LEU A O 1
ATOM 774 N N . GLN A 1 98 ? -2.066 -6.671 8.739 1.00 97.44 98 GLN A N 1
ATOM 775 C CA . GLN A 1 98 ? -1.147 -5.582 8.406 1.00 97.44 98 GLN A CA 1
ATOM 776 C C . GLN A 1 98 ? -1.646 -4.260 9.007 1.00 97.44 98 GLN A C 1
ATOM 778 O O . GLN A 1 98 ? -0.906 -3.580 9.713 1.00 97.44 98 GLN A O 1
ATOM 783 N N . LEU A 1 99 ? -2.915 -3.914 8.781 1.00 98.12 99 LEU A N 1
ATOM 784 C CA . LEU A 1 99 ? -3.517 -2.688 9.307 1.00 98.12 99 LEU A CA 1
ATOM 785 C C . LEU A 1 99 ? -3.483 -2.656 10.840 1.00 98.12 99 LEU A C 1
ATOM 787 O O . LEU A 1 99 ? -3.087 -1.649 11.422 1.00 98.12 99 LEU A O 1
ATOM 791 N N . LEU A 1 100 ? -3.842 -3.767 11.486 1.00 97.81 100 LEU A N 1
ATOM 792 C CA . LEU A 1 100 ? -3.911 -3.858 12.940 1.00 97.81 100 LEU A CA 1
ATOM 793 C C . LEU A 1 100 ? -2.525 -3.857 13.595 1.00 97.81 100 LEU A C 1
ATOM 795 O O . LEU A 1 100 ? -2.275 -3.057 14.490 1.00 97.81 100 LEU A O 1
ATOM 799 N N . TYR A 1 101 ? -1.625 -4.747 13.171 1.00 96.88 101 TYR A N 1
ATOM 800 C CA . TYR A 1 101 ? -0.366 -4.982 13.883 1.00 96.88 101 TYR A CA 1
ATOM 801 C C . TYR A 1 101 ? 0.802 -4.143 13.375 1.00 96.88 101 TYR A C 1
ATOM 803 O O . TYR A 1 101 ? 1.654 -3.771 14.174 1.00 96.88 101 TYR A O 1
ATOM 811 N N . GLN A 1 102 ? 0.862 -3.851 12.072 1.00 96.25 102 GLN A N 1
ATOM 812 C CA . GLN A 1 102 ? 1.961 -3.061 11.505 1.00 96.25 102 GLN A CA 1
ATOM 813 C C . GLN A 1 102 ? 1.654 -1.568 11.550 1.00 96.25 102 GLN A C 1
ATOM 815 O O . GLN A 1 102 ? 2.545 -0.771 11.825 1.00 96.25 102 GLN A O 1
ATOM 820 N N . TYR A 1 103 ? 0.394 -1.193 11.309 1.00 97.12 103 TYR A N 1
ATOM 821 C CA . TYR A 1 103 ? -0.020 0.209 11.289 1.00 97.12 103 TYR A CA 1
ATOM 822 C C . TYR A 1 103 ? -0.750 0.675 12.554 1.00 97.12 103 TYR A C 1
ATOM 824 O O . TYR A 1 103 ? -0.844 1.875 12.768 1.00 97.12 103 TYR A O 1
ATOM 832 N N . GLY A 1 104 ? -1.243 -0.215 13.419 1.00 96.94 104 GLY A N 1
ATOM 833 C CA . GLY A 1 104 ? -1.964 0.194 14.633 1.00 96.94 104 GLY A CA 1
ATOM 834 C C . GLY A 1 104 ? -3.369 0.754 14.372 1.00 96.94 104 GLY A C 1
ATOM 835 O O . GLY A 1 104 ? -3.934 1.431 15.232 1.00 96.94 104 GLY A O 1
ATOM 836 N N . VAL A 1 105 ? -3.950 0.479 13.199 1.00 98.12 105 VAL A N 1
ATOM 837 C CA . VAL A 1 105 ? -5.306 0.908 12.835 1.00 98.12 105 VAL A CA 1
ATOM 838 C C . VAL A 1 105 ? -6.320 0.202 13.734 1.00 98.12 105 VAL A C 1
ATOM 840 O O . VAL A 1 105 ? -6.422 -1.025 13.740 1.00 98.12 105 VAL A O 1
ATOM 843 N N . LYS A 1 106 ? -7.104 0.985 14.482 1.00 96.12 106 LYS A N 1
ATOM 844 C CA . LYS A 1 106 ? -8.006 0.465 15.527 1.00 96.12 106 LYS A CA 1
ATOM 845 C C . LYS A 1 106 ? -9.372 0.028 15.003 1.00 96.12 106 LYS A C 1
ATOM 847 O O . LYS A 1 106 ? -10.023 -0.810 15.623 1.00 96.12 106 LYS A O 1
ATOM 852 N N . LYS A 1 107 ? -9.833 0.602 13.887 1.00 98.12 107 LYS A N 1
ATOM 853 C CA . LYS A 1 107 ? -11.165 0.338 13.328 1.00 98.12 107 LYS A CA 1
ATOM 854 C C . LYS A 1 107 ? -11.058 -0.162 11.893 1.00 98.12 107 LYS A C 1
ATOM 856 O O . LYS A 1 107 ? -10.641 0.571 10.998 1.00 98.12 107 LYS A O 1
ATOM 861 N N . ILE A 1 108 ? -11.464 -1.411 11.681 1.00 98.5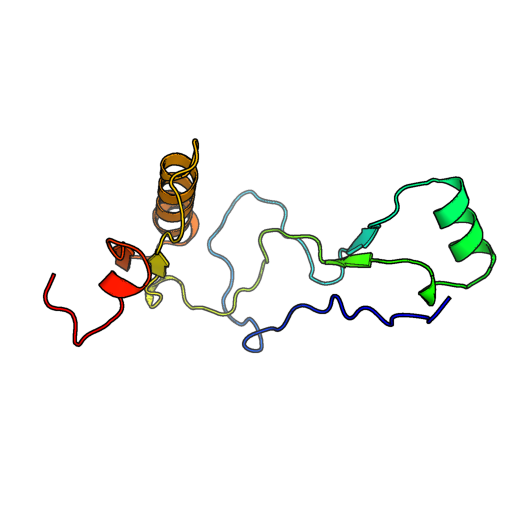0 108 ILE A N 1
ATOM 862 C CA . ILE A 1 108 ? -11.467 -2.071 10.373 1.00 98.50 108 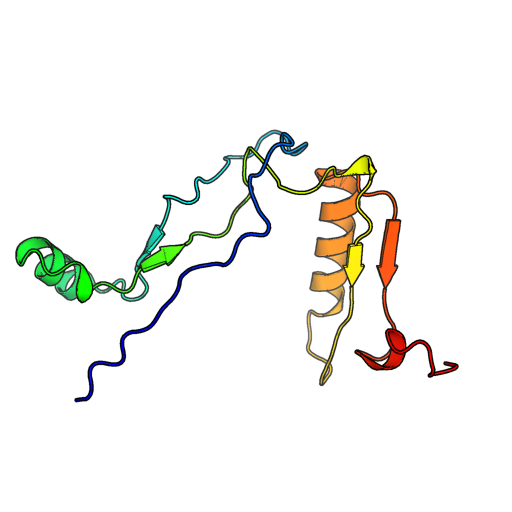ILE A CA 1
ATOM 863 C C . ILE A 1 108 ? -12.867 -2.648 10.142 1.00 98.50 108 ILE A C 1
ATOM 865 O O . ILE A 1 108 ? -13.359 -3.428 10.954 1.00 98.50 108 ILE A O 1
ATOM 869 N N . ILE A 1 109 ? -13.529 -2.226 9.067 1.00 98.12 109 ILE A N 1
ATOM 870 C CA . ILE A 1 109 ? -14.927 -2.545 8.754 1.00 98.12 109 ILE A CA 1
ATOM 871 C C . ILE A 1 109 ? -14.959 -3.489 7.552 1.00 98.12 109 ILE A C 1
ATOM 873 O O . ILE A 1 109 ? -14.428 -3.160 6.496 1.00 98.12 109 ILE A O 1
ATOM 877 N N . GLY A 1 110 ? -15.603 -4.648 7.693 1.00 97.56 110 GLY A N 1
ATOM 878 C CA . GLY A 1 110 ? -15.874 -5.561 6.582 1.00 97.56 110 GLY A CA 1
ATOM 879 C C . GLY A 1 110 ? -17.289 -5.366 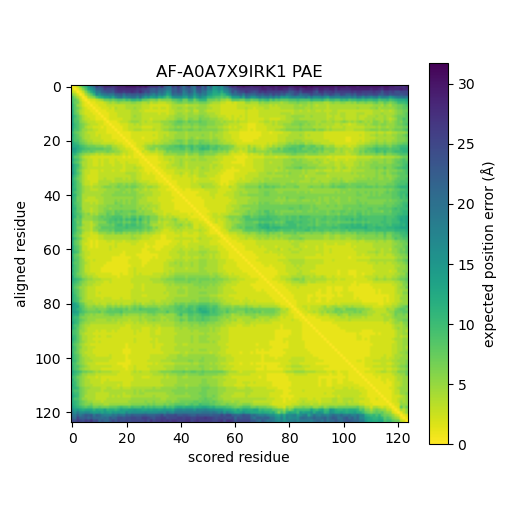6.040 1.00 97.56 110 GLY A C 1
ATOM 880 O O . GLY A 1 110 ? -18.256 -5.702 6.721 1.00 97.56 110 GLY A O 1
ATOM 881 N N . PHE A 1 111 ? -17.419 -4.859 4.816 1.00 96.31 111 PHE A N 1
ATOM 882 C CA . PHE A 1 111 ? -18.708 -4.717 4.143 1.00 96.31 111 PHE A CA 1
ATOM 883 C C . PHE A 1 111 ? -19.132 -6.044 3.513 1.00 96.31 111 PHE A C 1
ATOM 885 O O . PHE A 1 111 ? -18.387 -6.665 2.750 1.00 96.31 111 PHE A O 1
ATOM 892 N N . ARG A 1 112 ? -20.344 -6.495 3.844 1.00 93.50 112 ARG A N 1
ATOM 893 C CA . ARG A 1 112 ? -20.876 -7.781 3.380 1.00 93.50 112 ARG A CA 1
ATOM 894 C C . ARG A 1 112 ? -21.551 -7.637 2.018 1.00 93.50 112 ARG A C 1
ATOM 896 O O . ARG A 1 112 ? -22.174 -6.624 1.741 1.00 93.50 112 ARG A O 1
ATOM 903 N N . TYR A 1 113 ? -21.494 -8.690 1.204 1.00 93.75 113 TYR A N 1
ATOM 904 C CA . TYR A 1 113 ? -22.223 -8.775 -0.071 1.00 93.75 113 TYR A CA 1
ATOM 905 C C . TYR A 1 113 ? -21.829 -7.705 -1.114 1.00 93.75 113 TYR A C 1
ATOM 907 O O . TYR A 1 113 ? -22.673 -7.193 -1.852 1.00 93.75 113 TYR A O 1
ATOM 915 N N . GLY A 1 114 ? -20.537 -7.378 -1.199 1.00 94.19 114 GLY A N 1
ATOM 916 C CA . GLY A 1 114 ? -20.015 -6.406 -2.162 1.00 94.19 114 GLY A CA 1
ATOM 917 C C . GLY A 1 114 ? -20.523 -4.990 -1.912 1.00 94.19 114 GLY A C 1
ATOM 918 O O . GLY A 1 114 ? -20.767 -4.597 -0.772 1.00 94.19 114 GLY A O 1
ATOM 919 N N . TYR A 1 115 ? -20.707 -4.216 -2.984 1.00 94.25 115 TYR A N 1
ATOM 920 C CA . TYR A 1 115 ? -21.174 -2.828 -2.882 1.00 94.25 115 TYR A CA 1
ATOM 921 C C . TYR A 1 115 ? -22.552 -2.680 -2.223 1.00 94.25 115 TYR A C 1
ATOM 923 O O . TYR A 1 115 ? -22.838 -1.622 -1.671 1.00 94.25 115 TYR A O 1
ATOM 931 N N . ARG A 1 116 ? -23.379 -3.737 -2.188 1.00 93.25 116 ARG A N 1
ATOM 932 C CA . ARG A 1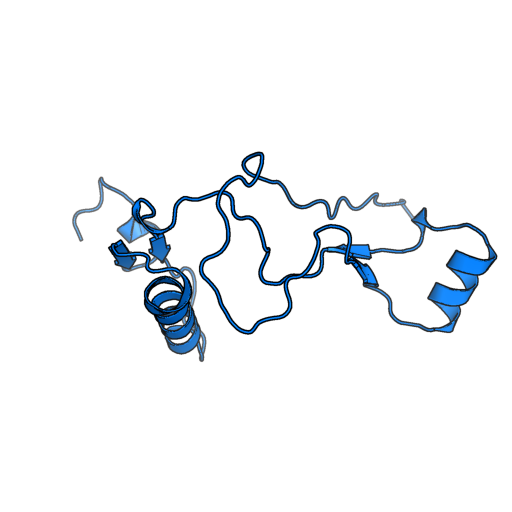 116 ? -24.667 -3.705 -1.474 1.00 93.25 116 ARG A CA 1
ATOM 933 C C . ARG A 1 116 ? -24.499 -3.466 0.024 1.00 93.25 116 ARG A C 1
ATOM 935 O O . ARG A 1 116 ? -25.339 -2.806 0.611 1.00 93.25 116 ARG A O 1
ATOM 942 N N . GLY A 1 117 ? -23.415 -3.950 0.632 1.00 92.94 117 GLY A N 1
ATOM 943 C CA . GLY A 1 117 ? -23.134 -3.705 2.049 1.00 92.94 117 GLY A CA 1
ATOM 944 C C . GLY A 1 117 ? -22.651 -2.295 2.367 1.00 92.94 117 GLY A C 1
ATOM 945 O O . GLY A 1 117 ? -22.543 -1.961 3.542 1.00 92.94 117 GLY A O 1
ATOM 946 N N . ILE A 1 118 ? -22.325 -1.492 1.351 1.00 93.88 118 ILE A N 1
ATOM 947 C CA . ILE A 1 118 ? -21.941 -0.082 1.508 1.00 93.88 118 ILE A CA 1
ATOM 948 C C . ILE A 1 118 ? -23.169 0.826 1.374 1.00 93.88 118 ILE A C 1
ATOM 950 O O . ILE A 1 118 ? -23.209 1.904 1.964 1.00 93.88 118 ILE A O 1
ATOM 954 N N . ASP A 1 119 ? -24.168 0.399 0.605 1.00 90.56 119 ASP A N 1
ATOM 955 C CA . ASP A 1 119 ? -25.380 1.167 0.360 1.00 90.56 119 ASP A CA 1
ATOM 956 C C . ASP A 1 119 ? -26.232 1.309 1.631 1.00 90.56 119 ASP A C 1
ATOM 958 O O . ASP A 1 119 ? -26.780 0.346 2.161 1.00 90.56 119 ASP A O 1
ATOM 962 N N . ILE A 1 120 ? -26.369 2.553 2.087 1.00 82.56 120 ILE A N 1
ATOM 963 C CA . ILE A 1 120 ? -27.076 2.937 3.315 1.00 82.56 120 ILE A CA 1
ATOM 964 C C . ILE A 1 120 ? -28.593 2.705 3.191 1.00 82.56 120 ILE A C 1
ATOM 966 O O . ILE A 1 120 ? -29.287 2.571 4.199 1.00 82.56 120 ILE A O 1
ATOM 970 N N . SER A 1 121 ? -29.123 2.645 1.965 1.00 83.25 121 SER A N 1
ATOM 971 C CA . SER A 1 121 ? -30.542 2.363 1.719 1.00 83.25 121 SER A CA 1
ATOM 972 C C . SER A 1 121 ? -30.881 0.871 1.807 1.00 83.25 121 SER A C 1
ATOM 974 O O . SER A 1 121 ? -32.041 0.509 2.029 1.00 83.25 121 SER A O 1
ATOM 976 N N . ASN A 1 122 ? -29.876 -0.000 1.689 1.00 69.88 122 ASN A N 1
ATOM 977 C CA . ASN A 1 122 ? -30.046 -1.442 1.759 1.00 69.88 122 ASN A CA 1
ATOM 978 C C . ASN A 1 122 ? -30.049 -1.913 3.221 1.00 69.88 122 ASN A C 1
ATOM 980 O O . ASN A 1 122 ? -29.024 -1.941 3.899 1.00 69.88 122 ASN A O 1
ATOM 984 N N . LYS A 1 123 ? -31.224 -2.327 3.709 1.00 58.78 123 LYS A N 1
ATOM 985 C CA . LYS A 1 123 ? -31.368 -3.025 4.995 1.00 58.78 123 LYS A CA 1
ATOM 986 C C . LYS A 1 123 ? -31.054 -4.506 4.791 1.00 58.78 123 LYS A C 1
ATOM 988 O O . LYS A 1 123 ? -31.938 -5.272 4.415 1.00 58.78 123 LYS A O 1
ATOM 993 N N . ILE A 1 124 ? -29.789 -4.869 4.972 1.00 59.72 124 ILE A N 1
ATOM 994 C CA . ILE A 1 124 ? -29.325 -6.265 4.999 1.00 59.72 124 ILE A CA 1
ATOM 995 C C . ILE A 1 124 ? -29.588 -6.874 6.373 1.00 59.72 124 ILE A C 1
ATOM 997 O O . ILE A 1 124 ? -29.328 -6.171 7.376 1.00 59.72 124 ILE A O 1
#

Foldseek 3Di:
DPPDQDDQDDDDPDDFDAFFQAPDDDADDQPDKDWPDPPPVVVVVCVVVVNCSVTDIHGDDDHHRGGRDQLAPDAAEDFDDDDDDPCPVVVVVVVVCCSCPRRVRDHYHYQPPGCLSVDPPRDD

Nearest PDB structures (foldseek):
  6qu5-assembly1_A  TM=7.497E-01  e=1.637E-05  Trypanosoma brucei brucei
  6qu5-assembly2_H  TM=7.494E-01  e=1.751E-05  Trypanosoma brucei brucei
  6qu3-assembly1_D  TM=7.532E-01  e=3.430E-05  Trypanosoma brucei brucei
  6qu5-assembly1_C  TM=7.502E-01  e=2.291E-05  Trypanosoma brucei brucei
  6qu5-assembly2_F  TM=7.445E-01  e=2.142E-05  Trypanosoma brucei brucei

Secondary structure (DSSP, 8-state):
--------PPP-SS---EEP---SS----TT-EEES---HHHHHHHHHTT-GGG--EEEPP---SEESS-GGG-EEEEE--SS--TTHHHHHHHHHHIIIIIS---EEEEESTGGGGT-TT---